Protein AF-A0A9Q6F3X4-F1 (afdb_monomer_lite)

Structure (mmCIF, N/CA/C/O backbone):
data_AF-A0A9Q6F3X4-F1
#
_entry.id   AF-A0A9Q6F3X4-F1
#
loop_
_atom_site.group_PDB
_atom_site.id
_atom_site.type_symbol
_atom_site.label_atom_id
_atom_site.label_alt_id
_atom_site.label_comp_id
_atom_site.label_asym_id
_atom_site.label_entity_id
_atom_site.label_seq_id
_atom_site.pdbx_PDB_ins_code
_atom_site.Cartn_x
_atom_site.Cartn_y
_atom_site.Cartn_z
_atom_site.occupancy
_atom_site.B_iso_or_equiv
_atom_site.auth_seq_id
_atom_site.auth_comp_id
_atom_site.auth_asym_id
_atom_site.auth_atom_id
_atom_site.pdbx_PDB_model_num
ATOM 1 N N . MET A 1 1 ? -28.567 2.245 21.485 1.00 57.44 1 MET A N 1
ATOM 2 C CA . MET A 1 1 ? -28.561 1.863 20.051 1.00 57.44 1 MET A CA 1
ATOM 3 C C . MET A 1 1 ? -27.573 2.661 19.198 1.00 57.44 1 MET A C 1
ATOM 5 O O . MET A 1 1 ? -26.835 2.022 18.467 1.00 57.44 1 MET A O 1
ATOM 9 N N . ARG A 1 2 ? -27.489 4.002 19.293 1.00 63.94 2 ARG A N 1
ATOM 10 C CA . ARG A 1 2 ? -26.578 4.824 18.453 1.00 63.94 2 ARG A CA 1
ATOM 11 C C . ARG A 1 2 ? -25.093 4.407 18.523 1.00 63.94 2 ARG A C 1
ATOM 13 O O . ARG A 1 2 ? -24.509 4.129 17.486 1.00 63.94 2 ARG A O 1
ATOM 20 N N . LYS A 1 3 ? -24.537 4.236 19.733 1.00 63.12 3 LYS A N 1
ATOM 21 C CA . LYS A 1 3 ? -23.145 3.775 19.946 1.00 63.12 3 LYS A CA 1
ATOM 22 C C . LYS A 1 3 ? -22.841 2.403 19.328 1.00 63.12 3 LYS A C 1
ATOM 24 O O . LYS A 1 3 ? -21.813 2.223 18.699 1.00 63.12 3 LYS A O 1
ATOM 29 N N . MET A 1 4 ? -23.778 1.460 19.444 1.00 70.06 4 MET A N 1
ATOM 30 C CA . MET A 1 4 ? -23.630 0.111 18.879 1.00 70.06 4 MET A CA 1
ATOM 31 C C . MET A 1 4 ? -23.547 0.135 17.344 1.00 70.06 4 MET A C 1
ATOM 33 O O . MET A 1 4 ? -22.841 -0.677 16.754 1.00 70.06 4 MET A O 1
ATOM 37 N N . ASN A 1 5 ? -24.233 1.086 16.700 1.00 81.81 5 ASN A N 1
ATOM 38 C CA . ASN A 1 5 ? -24.158 1.282 15.253 1.00 81.81 5 ASN A CA 1
ATOM 39 C C . ASN A 1 5 ? -22.828 1.938 14.833 1.00 81.81 5 ASN A C 1
ATOM 41 O O . ASN A 1 5 ? -22.224 1.545 13.840 1.00 81.81 5 ASN A O 1
ATOM 45 N N . GLU A 1 6 ? -22.327 2.895 15.619 1.00 84.25 6 GLU A N 1
ATOM 46 C CA . GLU A 1 6 ? -21.029 3.543 15.378 1.00 84.25 6 GLU A CA 1
ATOM 47 C C . GLU A 1 6 ? -19.858 2.557 15.500 1.00 84.25 6 GLU A C 1
ATOM 49 O O . GLU A 1 6 ? -19.007 2.510 14.611 1.00 84.25 6 GLU A O 1
ATOM 54 N N . ASP A 1 7 ? -19.843 1.711 16.532 1.00 86.75 7 ASP A N 1
ATOM 55 C CA . ASP A 1 7 ? -18.796 0.697 16.711 1.00 86.75 7 ASP A CA 1
ATOM 56 C C . ASP A 1 7 ? -18.812 -0.351 15.595 1.00 86.75 7 ASP A C 1
ATOM 58 O O . ASP A 1 7 ? -17.758 -0.769 15.104 1.00 86.75 7 ASP A O 1
ATOM 62 N N . PHE A 1 8 ? -20.005 -0.756 15.150 1.00 89.75 8 PHE A N 1
ATOM 63 C CA . PHE A 1 8 ? -20.164 -1.659 14.013 1.00 89.75 8 PHE A CA 1
ATOM 64 C C . PHE A 1 8 ? -19.604 -1.044 12.721 1.00 89.75 8 PHE A C 1
ATOM 66 O O . PHE A 1 8 ? -18.811 -1.686 12.027 1.00 89.75 8 PHE A O 1
ATOM 73 N N . LEU A 1 9 ? -19.944 0.217 12.429 1.00 90.25 9 LEU A N 1
ATOM 74 C CA . LEU A 1 9 ? -19.420 0.942 11.268 1.00 90.25 9 LEU A CA 1
ATOM 75 C C . LEU A 1 9 ? -17.896 1.099 11.335 1.00 90.25 9 LEU A C 1
ATOM 77 O O . LEU A 1 9 ? -17.208 0.842 10.348 1.00 90.25 9 LEU A O 1
ATOM 81 N N . LEU A 1 10 ? -17.344 1.455 12.498 1.00 91.69 10 LEU A N 1
ATOM 82 C CA . LEU A 1 10 ? -15.898 1.586 12.690 1.00 91.69 10 LEU A CA 1
ATOM 83 C C . LEU A 1 10 ? -15.161 0.256 12.477 1.00 91.69 10 LEU A C 1
ATOM 85 O O . LEU A 1 10 ? -14.083 0.248 11.878 1.00 91.69 10 LEU A O 1
ATOM 89 N N . ARG A 1 11 ? -15.740 -0.873 12.909 1.00 91.62 11 ARG A N 1
ATOM 90 C CA . ARG A 1 11 ? -15.192 -2.212 12.633 1.00 91.62 11 ARG A CA 1
ATOM 91 C C . ARG A 1 11 ? -15.221 -2.538 11.142 1.00 91.62 11 ARG A C 1
ATOM 93 O O . ARG A 1 11 ? -14.202 -2.978 10.614 1.00 91.62 11 ARG A O 1
ATOM 100 N N . LYS A 1 12 ? -16.327 -2.253 10.449 1.00 94.06 12 LYS A N 1
ATOM 101 C CA . LYS A 1 12 ? -16.444 -2.471 8.996 1.00 94.06 12 LYS A CA 1
ATOM 102 C C . LYS A 1 12 ? -15.461 -1.619 8.196 1.00 94.06 12 LYS A C 1
ATOM 104 O O . LYS A 1 12 ? -14.803 -2.128 7.291 1.00 94.06 12 LYS A O 1
ATOM 109 N N . ILE A 1 13 ? -15.283 -0.355 8.578 1.00 93.88 13 ILE A N 1
ATOM 110 C CA . ILE A 1 13 ? -14.260 0.524 7.996 1.00 93.88 13 ILE A CA 1
ATOM 111 C C . ILE A 1 13 ? -12.860 -0.053 8.247 1.00 93.88 13 ILE A C 1
ATOM 113 O O . ILE A 1 13 ? -12.041 -0.099 7.334 1.00 93.88 13 ILE A O 1
ATOM 117 N N . ASN A 1 14 ? -12.573 -0.537 9.459 1.00 94.06 14 ASN A N 1
ATOM 118 C CA . ASN A 1 14 ? -11.280 -1.142 9.778 1.00 94.06 14 ASN A CA 1
ATOM 119 C C . ASN A 1 14 ? -10.985 -2.393 8.933 1.00 94.06 14 ASN A C 1
ATOM 121 O O . ASN A 1 14 ? -9.865 -2.529 8.441 1.00 94.06 14 ASN A O 1
ATOM 125 N N . GLU A 1 15 ? -11.973 -3.275 8.752 1.00 94.25 15 GLU A N 1
ATOM 126 C CA . GLU A 1 15 ? -11.886 -4.459 7.884 1.00 94.25 15 GLU A CA 1
ATOM 127 C C . GLU A 1 15 ? -11.586 -4.059 6.432 1.00 94.25 15 GLU A C 1
ATOM 129 O O . GLU A 1 15 ? -10.614 -4.539 5.850 1.00 94.25 15 GLU A O 1
ATOM 134 N N . ALA A 1 16 ? -12.347 -3.115 5.871 1.00 95.06 16 ALA A N 1
ATOM 135 C CA . ALA A 1 16 ? -12.135 -2.636 4.505 1.00 95.06 16 ALA A CA 1
ATOM 136 C C . ALA A 1 16 ? -10.739 -2.015 4.312 1.00 95.06 16 ALA A C 1
ATOM 138 O O . ALA A 1 16 ? -10.045 -2.310 3.339 1.00 95.06 16 ALA A O 1
ATOM 139 N N . LEU A 1 17 ? -10.282 -1.198 5.268 1.00 95.38 17 LEU A N 1
ATOM 140 C CA . LEU A 1 17 ? -8.949 -0.586 5.232 1.00 95.38 17 LEU A CA 1
ATOM 141 C C . LEU A 1 17 ? -7.820 -1.611 5.390 1.00 95.38 17 LEU A C 1
ATOM 143 O O . LEU A 1 17 ? -6.726 -1.389 4.872 1.00 95.38 17 LEU A O 1
ATOM 147 N N . LEU A 1 18 ? -8.050 -2.713 6.107 1.00 94.88 18 LEU A N 1
ATOM 148 C CA . LEU A 1 18 ? -7.107 -3.829 6.184 1.00 94.88 18 LEU A CA 1
ATOM 149 C C . LEU A 1 18 ? -7.001 -4.562 4.847 1.00 94.88 18 LEU A C 1
ATOM 151 O O . LEU A 1 18 ? -5.888 -4.818 4.400 1.00 94.88 18 LEU A O 1
ATOM 155 N N . ILE A 1 19 ? -8.129 -4.834 4.190 1.00 95.25 19 ILE A N 1
ATOM 156 C CA . ILE A 1 19 ? -8.145 -5.469 2.867 1.00 95.25 19 ILE A CA 1
ATOM 157 C C . ILE A 1 19 ? -7.417 -4.587 1.849 1.00 95.25 19 ILE A C 1
ATOM 159 O O . ILE A 1 19 ? -6.522 -5.068 1.159 1.00 95.25 19 ILE A O 1
ATOM 163 N N . MET A 1 20 ? -7.723 -3.284 1.802 1.00 93.56 20 MET A N 1
ATOM 164 C CA . MET A 1 20 ? -7.052 -2.349 0.889 1.00 93.56 20 MET A CA 1
ATOM 165 C C . MET A 1 20 ? -5.533 -2.322 1.090 1.00 93.56 20 MET A C 1
ATOM 167 O O . MET A 1 20 ? -4.793 -2.278 0.113 1.00 93.56 20 MET A O 1
ATOM 171 N N . GLN A 1 21 ? -5.052 -2.421 2.333 1.00 93.75 21 GLN A N 1
ATOM 172 C CA . GLN A 1 21 ? -3.614 -2.465 2.620 1.00 93.75 21 GLN A CA 1
ATOM 173 C C . GLN A 1 21 ? -2.893 -3.686 2.051 1.00 93.75 21 GLN A C 1
ATOM 175 O O . GLN A 1 21 ? -1.683 -3.624 1.872 1.00 93.75 21 GLN A O 1
ATOM 180 N N . ILE A 1 22 ? -3.608 -4.780 1.799 1.00 94.12 22 ILE A N 1
ATOM 181 C CA . ILE A 1 22 ? -3.042 -6.017 1.256 1.00 94.12 22 ILE A CA 1
ATOM 182 C C . ILE A 1 22 ? -3.233 -6.056 -0.261 1.00 94.12 22 ILE A C 1
ATOM 184 O O . ILE A 1 22 ? -2.292 -6.326 -1.002 1.00 94.12 22 ILE A O 1
ATOM 188 N N . VAL A 1 23 ? -4.442 -5.742 -0.733 1.00 96.00 23 VAL A N 1
ATOM 189 C CA . VAL A 1 23 ? -4.803 -5.829 -2.154 1.00 96.00 23 VAL A CA 1
ATOM 190 C C . VAL A 1 23 ? -4.019 -4.826 -2.997 1.00 96.00 23 VAL A C 1
ATOM 192 O O . VAL A 1 23 ? -3.570 -5.179 -4.084 1.00 96.00 23 VAL A O 1
ATOM 195 N N . PHE A 1 24 ? -3.811 -3.600 -2.508 1.00 95.31 24 PHE A N 1
ATOM 196 C CA . PHE A 1 24 ? -3.117 -2.567 -3.279 1.00 95.31 24 PHE A CA 1
ATOM 197 C C . PHE A 1 24 ? -1.651 -2.936 -3.561 1.00 95.31 24 PHE A C 1
ATOM 199 O O . PHE A 1 24 ? -1.292 -2.944 -4.735 1.00 95.31 24 PHE A O 1
ATOM 206 N N . PRO A 1 25 ? -0.816 -3.322 -2.574 1.00 95.38 25 PRO A N 1
ATOM 207 C CA . PRO A 1 25 ? 0.549 -3.763 -2.863 1.00 95.38 25 PRO A CA 1
ATOM 208 C C . PRO A 1 25 ? 0.612 -4.955 -3.820 1.00 95.38 25 PRO A C 1
ATOM 210 O O . PRO A 1 25 ? 1.445 -4.966 -4.722 1.00 95.38 25 PRO A O 1
ATOM 213 N N . ILE A 1 26 ? -0.292 -5.934 -3.675 1.00 96.38 26 ILE A N 1
ATOM 214 C CA . ILE A 1 26 ? -0.358 -7.090 -4.583 1.00 96.38 26 ILE A CA 1
ATOM 215 C C . ILE A 1 26 ? -0.664 -6.631 -6.015 1.00 96.38 26 ILE A C 1
ATOM 217 O O . ILE A 1 26 ? 0.034 -7.024 -6.949 1.00 96.38 26 ILE A O 1
ATOM 221 N N . ALA A 1 27 ? -1.664 -5.762 -6.188 1.00 95.81 27 ALA A N 1
ATOM 222 C CA . ALA A 1 27 ? -2.006 -5.191 -7.487 1.00 95.81 27 ALA A CA 1
ATOM 223 C C . ALA A 1 27 ? -0.849 -4.366 -8.076 1.00 95.81 27 ALA A C 1
ATOM 225 O O . ALA A 1 27 ? -0.562 -4.482 -9.264 1.00 95.81 27 ALA A O 1
ATOM 226 N N . GLY A 1 28 ? -0.140 -3.590 -7.250 1.00 95.06 28 GLY A N 1
ATOM 227 C CA . GLY A 1 28 ? 1.025 -2.812 -7.669 1.00 95.06 28 GLY A CA 1
ATOM 228 C C . GLY A 1 28 ? 2.174 -3.678 -8.179 1.00 95.06 28 GLY A C 1
ATOM 229 O O . GLY A 1 28 ? 2.745 -3.376 -9.226 1.00 95.06 28 GLY A O 1
ATOM 230 N N . ILE A 1 29 ? 2.486 -4.781 -7.488 1.00 95.00 29 ILE A N 1
ATOM 231 C CA . ILE A 1 29 ? 3.498 -5.752 -7.940 1.00 95.00 29 ILE A CA 1
ATOM 232 C C . ILE A 1 29 ? 3.074 -6.360 -9.277 1.00 95.00 29 ILE A C 1
ATOM 234 O O . ILE A 1 29 ? 3.864 -6.388 -10.220 1.00 95.00 29 ILE A O 1
ATOM 238 N N . PHE A 1 30 ? 1.819 -6.805 -9.375 1.00 96.25 30 PHE A N 1
ATOM 239 C CA . PHE A 1 30 ? 1.292 -7.409 -10.595 1.00 96.25 30 PHE A CA 1
ATOM 240 C C . PHE A 1 30 ? 1.365 -6.449 -11.791 1.00 96.25 30 PHE A C 1
ATOM 242 O O . PHE A 1 30 ? 1.881 -6.818 -12.844 1.00 96.25 30 PHE A O 1
ATOM 249 N N . LEU A 1 31 ? 0.916 -5.203 -11.618 1.00 94.31 31 LEU A N 1
ATOM 250 C CA . LEU A 1 31 ? 0.983 -4.177 -12.659 1.00 94.31 31 LEU A CA 1
ATOM 251 C C . LEU A 1 31 ? 2.423 -3.851 -13.047 1.00 94.31 31 LEU A C 1
ATOM 253 O O . LEU A 1 31 ? 2.711 -3.729 -14.229 1.00 94.31 31 LEU A O 1
ATOM 257 N N . THR A 1 32 ? 3.341 -3.778 -12.084 1.00 92.62 32 THR A N 1
ATOM 258 C CA . THR A 1 32 ? 4.764 -3.547 -12.372 1.00 92.62 32 THR A CA 1
ATOM 259 C C . THR A 1 32 ? 5.331 -4.645 -13.274 1.00 92.62 32 THR A C 1
ATOM 261 O O . THR A 1 32 ? 5.972 -4.343 -14.279 1.00 92.62 32 THR A O 1
ATOM 264 N N . ILE A 1 33 ? 5.047 -5.915 -12.964 1.00 93.88 33 ILE A N 1
ATOM 265 C CA . ILE A 1 33 ? 5.478 -7.057 -13.785 1.00 93.88 33 ILE A CA 1
ATOM 266 C C . ILE A 1 33 ? 4.867 -6.973 -15.187 1.00 93.88 33 ILE A C 1
ATOM 268 O O . ILE A 1 33 ? 5.584 -7.135 -16.172 1.00 93.88 33 ILE A O 1
ATOM 272 N N . MET A 1 34 ? 3.565 -6.690 -15.286 1.00 94.25 34 MET A N 1
ATOM 273 C CA . MET A 1 34 ? 2.871 -6.593 -16.572 1.00 94.25 34 MET A CA 1
ATOM 274 C C . MET A 1 34 ? 3.388 -5.439 -17.429 1.00 94.25 34 MET A C 1
ATOM 276 O O . MET A 1 34 ? 3.565 -5.617 -18.629 1.00 94.25 34 MET A O 1
ATOM 280 N N . THR A 1 35 ? 3.695 -4.289 -16.829 1.00 91.00 35 THR A N 1
ATOM 281 C CA . THR A 1 35 ? 4.270 -3.140 -17.537 1.00 91.00 35 THR A CA 1
ATOM 282 C C . THR A 1 35 ? 5.667 -3.455 -18.065 1.00 91.00 35 THR A C 1
ATOM 284 O O . THR A 1 35 ? 5.947 -3.168 -19.226 1.00 91.00 35 THR A O 1
ATOM 287 N N . ILE A 1 36 ? 6.521 -4.109 -17.269 1.00 89.62 36 ILE A N 1
ATOM 288 C CA . ILE A 1 36 ? 7.847 -4.561 -17.726 1.00 89.62 36 ILE A CA 1
ATOM 289 C C . ILE A 1 36 ? 7.707 -5.583 -18.859 1.00 89.62 36 ILE A C 1
ATOM 291 O O . ILE A 1 36 ? 8.390 -5.481 -19.876 1.00 89.62 36 ILE A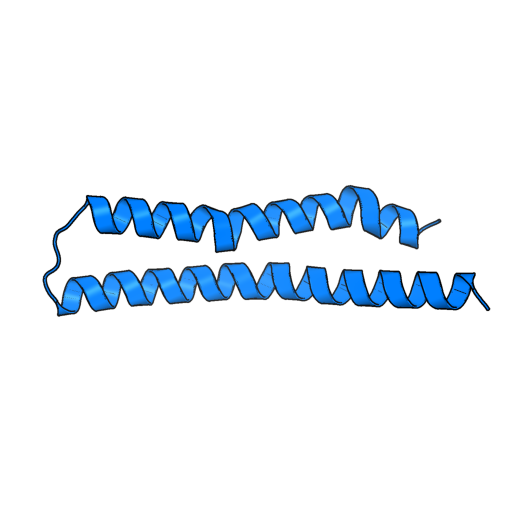 O 1
ATOM 295 N N . TRP A 1 37 ? 6.811 -6.561 -18.707 1.00 92.44 37 TRP A N 1
ATOM 296 C CA . TRP A 1 37 ? 6.574 -7.576 -19.729 1.00 92.44 37 TRP A CA 1
ATOM 297 C C . TRP A 1 37 ? 6.092 -6.954 -21.042 1.00 92.44 37 TRP A C 1
ATOM 299 O O . TRP A 1 37 ? 6.692 -7.198 -22.087 1.00 92.44 37 TRP A O 1
ATOM 309 N N . LEU A 1 38 ? 5.074 -6.092 -20.983 1.00 90.56 38 LEU A N 1
ATOM 310 C CA . LEU A 1 38 ? 4.517 -5.410 -22.148 1.00 90.56 38 LEU A CA 1
ATOM 311 C C . LEU A 1 38 ? 5.570 -4.549 -22.854 1.00 90.56 38 LEU A C 1
ATOM 313 O O . LEU A 1 38 ? 5.671 -4.567 -24.082 1.00 90.56 38 LEU A O 1
ATOM 317 N N . ALA A 1 39 ? 6.373 -3.811 -22.094 1.00 88.94 39 ALA A N 1
ATOM 318 C CA . ALA A 1 39 ? 7.395 -2.953 -22.667 1.00 88.94 39 ALA A CA 1
ATOM 319 C C . ALA A 1 39 ? 8.518 -3.769 -23.336 1.00 88.94 39 ALA A C 1
ATOM 321 O O . ALA A 1 39 ? 8.908 -3.453 -24.461 1.00 88.94 39 ALA A O 1
ATOM 322 N N . ASN A 1 40 ? 8.923 -4.897 -22.740 1.00 88.00 40 ASN A N 1
ATOM 323 C CA . ASN A 1 40 ? 9.847 -5.848 -23.366 1.00 88.00 4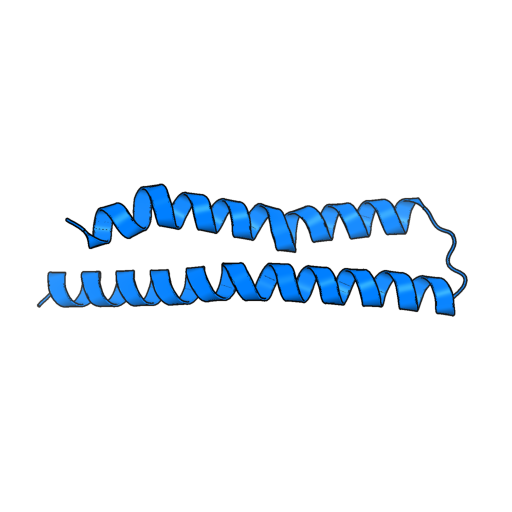0 ASN A CA 1
ATOM 324 C C . ASN A 1 40 ? 9.274 -6.456 -24.658 1.00 88.00 40 ASN A C 1
ATOM 326 O O . ASN A 1 40 ? 9.985 -6.533 -25.659 1.00 88.00 40 ASN A O 1
ATOM 330 N N . THR A 1 41 ? 7.995 -6.860 -24.673 1.00 91.44 41 THR A N 1
ATOM 331 C CA . THR A 1 41 ? 7.365 -7.443 -25.877 1.00 91.44 41 THR A CA 1
ATOM 332 C C . THR A 1 41 ? 7.278 -6.465 -27.043 1.00 91.44 41 THR A C 1
ATOM 334 O O . THR A 1 41 ? 7.371 -6.880 -28.194 1.00 91.44 41 THR A O 1
ATOM 337 N N . AS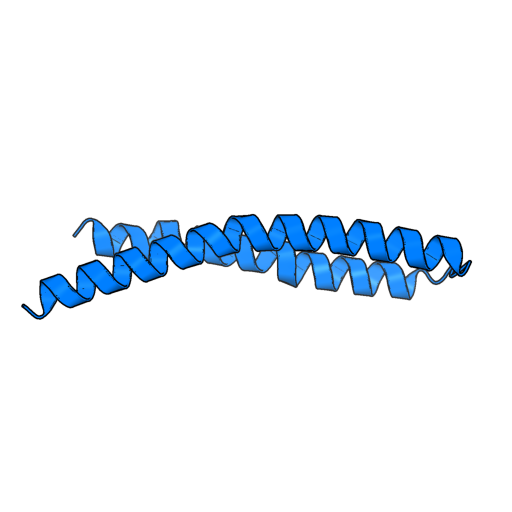N A 1 42 ? 7.140 -5.171 -26.751 1.00 89.25 42 ASN A N 1
ATOM 338 C CA . ASN A 1 42 ? 7.036 -4.117 -27.758 1.00 89.25 42 ASN A CA 1
ATOM 339 C C . ASN A 1 42 ? 8.378 -3.415 -28.033 1.00 89.25 42 ASN A C 1
ATOM 341 O O . ASN A 1 42 ? 8.395 -2.415 -28.743 1.00 89.25 42 ASN A O 1
ATOM 345 N N . GLN A 1 43 ? 9.490 -3.911 -27.470 1.00 85.31 43 GLN A N 1
ATOM 346 C CA . GLN A 1 43 ? 10.830 -3.314 -27.588 1.00 85.31 43 GLN A CA 1
ATOM 347 C C . GLN A 1 43 ? 10.874 -1.823 -27.193 1.00 85.31 43 GLN A C 1
ATOM 349 O O . GLN A 1 43 ? 11.671 -1.042 -27.718 1.00 85.31 43 GLN A O 1
ATOM 354 N N . VAL A 1 44 ? 10.015 -1.418 -26.253 1.00 81.56 44 VAL A N 1
ATOM 355 C CA . VAL A 1 44 ? 9.935 -0.039 -25.763 1.00 81.56 44 VAL A CA 1
ATOM 356 C C . VAL A 1 44 ? 11.093 0.200 -24.797 1.00 81.56 44 VAL A C 1
ATOM 358 O O . VAL A 1 44 ? 11.073 -0.242 -23.648 1.00 81.56 44 VAL A O 1
ATOM 361 N N . ASN A 1 45 ? 12.100 0.931 -25.272 1.00 76.06 45 ASN A N 1
ATOM 362 C CA . ASN A 1 45 ? 13.253 1.373 -24.486 1.00 76.06 45 ASN A CA 1
ATOM 363 C C . ASN A 1 45 ? 13.134 2.858 -24.113 1.00 76.06 45 ASN A C 1
ATOM 365 O O . ASN A 1 45 ? 14.058 3.639 -24.324 1.00 76.06 45 ASN A O 1
ATOM 369 N N . ASP A 1 46 ? 11.979 3.245 -23.570 1.00 83.62 46 ASP A N 1
ATOM 370 C CA . ASP A 1 46 ? 11.747 4.597 -23.065 1.00 83.62 46 ASP A CA 1
ATOM 371 C C . ASP A 1 46 ? 11.881 4.622 -21.537 1.00 83.62 46 ASP A C 1
ATOM 373 O O . ASP A 1 46 ? 10.987 4.200 -20.799 1.00 83.62 46 ASP A O 1
ATOM 377 N N . ILE A 1 47 ? 13.030 5.105 -21.062 1.00 81.88 47 ILE A N 1
ATOM 378 C CA . ILE A 1 47 ? 13.336 5.242 -19.633 1.00 81.88 47 ILE A CA 1
ATOM 379 C C . ILE A 1 47 ? 12.322 6.147 -18.924 1.00 81.88 47 ILE A C 1
ATOM 381 O O . ILE A 1 47 ? 11.968 5.863 -17.777 1.00 81.88 47 ILE A O 1
ATOM 385 N N . GLU A 1 48 ? 11.823 7.199 -19.578 1.00 84.81 48 GLU A N 1
ATOM 386 C CA . GLU A 1 48 ? 10.879 8.131 -18.956 1.00 84.81 48 G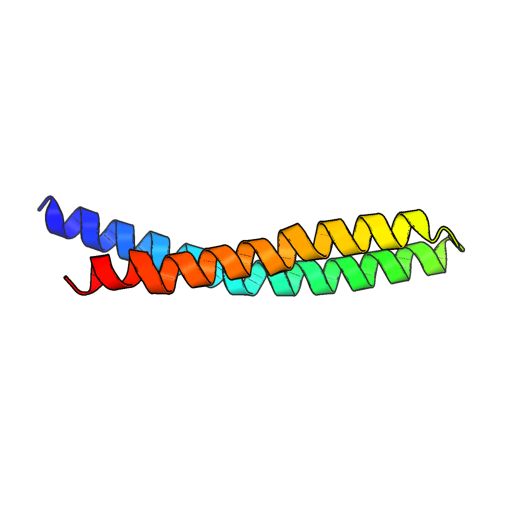LU A CA 1
ATOM 387 C C . GLU A 1 48 ? 9.563 7.427 -18.627 1.00 84.81 48 GLU A C 1
ATOM 389 O O . GLU A 1 48 ? 9.022 7.595 -17.529 1.00 84.81 48 GLU A O 1
ATOM 394 N N . LEU A 1 49 ? 9.101 6.546 -19.520 1.00 83.25 49 LEU A N 1
ATOM 395 C CA . LEU A 1 49 ? 7.897 5.750 -19.304 1.00 83.25 49 LEU A CA 1
ATOM 396 C C . LEU A 1 49 ? 8.020 4.851 -18.064 1.00 83.25 49 LEU A C 1
ATOM 398 O O . LEU A 1 49 ? 7.095 4.800 -17.249 1.00 83.25 49 LEU A O 1
ATOM 402 N N . TYR A 1 50 ? 9.162 4.181 -17.873 1.00 84.38 50 TYR A N 1
ATOM 403 C CA . TYR A 1 50 ? 9.386 3.329 -16.698 1.00 84.38 50 TYR A CA 1
ATOM 404 C C . TYR A 1 50 ? 9.484 4.131 -15.401 1.00 84.38 50 TYR A C 1
ATOM 406 O O . TYR A 1 50 ? 8.975 3.686 -14.371 1.00 84.38 50 TYR A O 1
ATOM 414 N N . VAL A 1 51 ? 10.106 5.311 -15.435 1.00 87.94 51 VAL A N 1
ATOM 415 C CA . VAL A 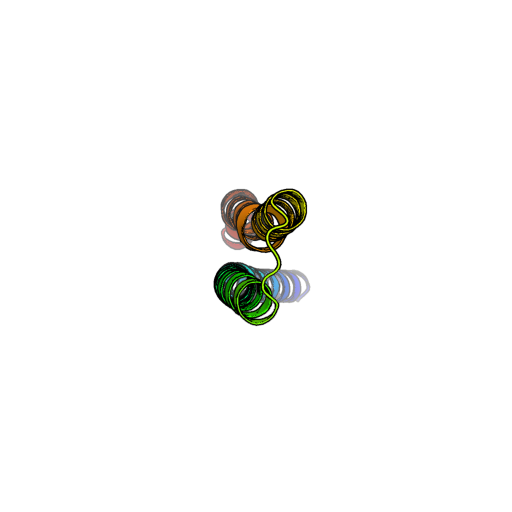1 51 ? 10.212 6.189 -14.262 1.00 87.94 51 VAL A CA 1
ATOM 416 C C . VAL A 1 51 ? 8.831 6.702 -13.857 1.00 87.94 51 VAL A C 1
ATOM 418 O O . VAL A 1 51 ? 8.473 6.627 -12.680 1.00 87.94 51 VAL A O 1
ATOM 421 N N . ILE A 1 52 ? 8.022 7.160 -14.816 1.00 89.69 52 ILE A N 1
ATOM 422 C CA . ILE A 1 52 ? 6.667 7.664 -14.557 1.00 89.69 52 ILE A CA 1
ATOM 423 C C . ILE A 1 52 ? 5.752 6.534 -14.064 1.00 89.69 52 ILE A C 1
ATOM 425 O O . ILE A 1 52 ? 5.049 6.696 -13.059 1.00 89.69 52 ILE A O 1
ATOM 429 N N . ALA A 1 53 ? 5.776 5.369 -14.718 1.00 89.06 53 ALA A N 1
ATOM 430 C CA . ALA A 1 53 ? 5.002 4.203 -14.295 1.00 89.06 53 ALA A CA 1
ATOM 431 C C . ALA A 1 53 ? 5.435 3.716 -12.902 1.00 89.06 53 ALA A C 1
ATOM 433 O O . ALA A 1 53 ? 4.600 3.551 -12.016 1.00 89.06 53 ALA A O 1
ATOM 434 N N . GLY A 1 54 ? 6.739 3.574 -12.661 1.00 89.81 54 GLY A N 1
ATOM 435 C CA . GLY A 1 54 ? 7.280 3.160 -11.368 1.00 89.81 54 GLY A CA 1
ATOM 436 C C . GLY A 1 54 ? 6.932 4.132 -10.239 1.00 89.81 54 GLY A C 1
ATOM 437 O O . GLY A 1 54 ? 6.494 3.706 -9.170 1.00 89.81 54 GLY A O 1
ATOM 438 N N . PHE A 1 55 ? 7.054 5.441 -10.477 1.00 93.06 55 PHE A N 1
ATOM 439 C CA . PHE A 1 55 ? 6.708 6.464 -9.488 1.00 93.06 55 PHE A CA 1
ATOM 440 C C . PHE A 1 55 ? 5.206 6.486 -9.185 1.00 93.06 55 PHE A C 1
ATOM 442 O O . PHE A 1 55 ? 4.807 6.470 -8.018 1.00 93.06 55 PHE A O 1
ATOM 449 N N . SER A 1 56 ? 4.363 6.469 -10.223 1.00 93.00 56 SER A N 1
ATOM 450 C CA . SER A 1 56 ? 2.907 6.443 -10.053 1.00 93.00 56 SER A CA 1
ATOM 451 C C . SER A 1 56 ? 2.453 5.180 -9.317 1.00 9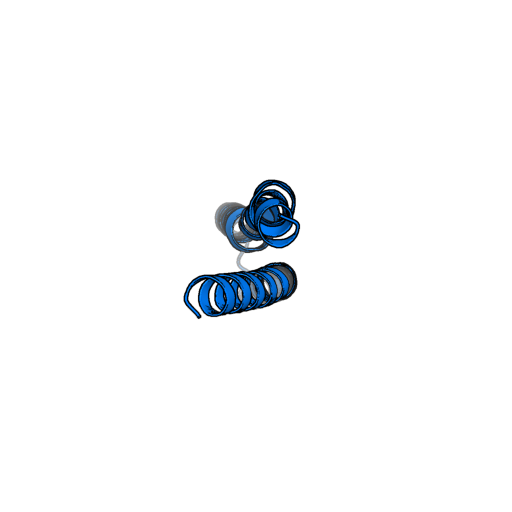3.00 56 SER A C 1
ATOM 453 O O . SER A 1 56 ? 1.698 5.278 -8.347 1.00 93.00 56 SER A O 1
ATOM 455 N N . TYR A 1 57 ? 2.974 4.005 -9.674 1.00 94.06 57 TYR A N 1
ATOM 456 C CA . TYR A 1 57 ? 2.652 2.765 -8.970 1.00 94.06 57 TYR A CA 1
ATOM 457 C C . TYR A 1 57 ? 3.154 2.777 -7.526 1.00 94.06 57 TYR A C 1
ATOM 459 O O . TYR A 1 57 ? 2.418 2.384 -6.621 1.00 94.06 57 TYR A O 1
ATOM 467 N N . GLY A 1 58 ? 4.364 3.289 -7.289 1.00 93.38 58 GLY A N 1
ATOM 468 C CA . GLY A 1 58 ? 4.927 3.479 -5.953 1.00 93.38 58 GLY A CA 1
ATOM 469 C C . GLY A 1 58 ? 4.013 4.309 -5.049 1.00 93.38 58 GLY A C 1
ATOM 470 O O . GLY A 1 58 ? 3.720 3.920 -3.914 1.00 93.38 58 GLY A O 1
ATOM 471 N N . ILE A 1 59 ? 3.490 5.424 -5.561 1.00 94.00 59 ILE A N 1
ATOM 472 C CA . ILE A 1 59 ? 2.566 6.269 -4.801 1.00 94.00 59 ILE A CA 1
ATOM 473 C C . ILE A 1 59 ? 1.245 5.546 -4.539 1.00 94.00 59 ILE A C 1
ATOM 475 O O . ILE A 1 59 ? 0.826 5.408 -3.385 1.00 94.00 59 ILE A O 1
ATOM 479 N N . PHE A 1 60 ? 0.582 5.085 -5.597 1.00 94.06 60 PHE A N 1
ATOM 480 C CA . PHE A 1 60 ? -0.785 4.588 -5.483 1.00 94.06 60 PHE A CA 1
ATOM 481 C C . PHE A 1 60 ? -0.871 3.242 -4.766 1.00 94.06 60 PHE A C 1
ATOM 483 O O . PHE A 1 60 ? -1.752 3.054 -3.929 1.00 94.06 60 PHE A O 1
ATOM 490 N N . PHE A 1 61 ? 0.042 2.316 -5.048 1.00 95.94 61 PHE A N 1
ATOM 491 C CA . PHE A 1 61 ? -0.045 0.943 -4.552 1.00 95.94 61 PHE A CA 1
ATOM 492 C C . PHE A 1 61 ? 0.789 0.672 -3.302 1.00 95.94 61 PHE A C 1
ATOM 494 O O . PHE A 1 61 ? 0.601 -0.373 -2.684 1.00 95.94 61 PHE A O 1
ATOM 501 N N . PHE A 1 62 ? 1.661 1.597 -2.884 1.00 93.44 62 PHE A N 1
ATOM 502 C CA . PHE A 1 62 ? 2.489 1.410 -1.686 1.00 93.44 62 PHE A CA 1
ATOM 503 C C . PHE A 1 62 ? 2.378 2.570 -0.692 1.00 93.44 62 PHE A C 1
ATOM 505 O O . PHE A 1 62 ? 2.067 2.329 0.478 1.00 93.44 62 PHE A O 1
ATOM 512 N N . LEU A 1 63 ? 2.549 3.826 -1.123 1.00 95.69 63 LEU A N 1
ATOM 513 C CA . LEU A 1 63 ? 2.466 4.971 -0.201 1.00 95.69 63 LEU A CA 1
ATOM 514 C C . LEU A 1 63 ? 1.047 5.202 0.332 1.00 95.69 63 LEU A C 1
ATOM 516 O O . LEU A 1 63 ? 0.886 5.433 1.532 1.00 95.69 63 LEU A O 1
ATOM 520 N N . LEU A 1 64 ? 0.011 5.097 -0.507 1.00 93.44 64 LEU A N 1
ATOM 521 C CA . LEU A 1 64 ? -1.376 5.209 -0.039 1.00 93.44 64 LEU A CA 1
ATOM 522 C C . LEU A 1 64 ? -1.723 4.120 0.999 1.00 93.44 64 LEU A C 1
ATOM 524 O O . LEU A 1 64 ? -2.142 4.483 2.102 1.00 93.44 64 LEU A O 1
ATOM 528 N N . PRO A 1 65 ? -1.491 2.814 0.749 1.00 94.75 65 PRO A N 1
ATOM 529 C CA . PRO A 1 65 ? -1.640 1.766 1.763 1.00 94.75 65 PRO A CA 1
ATOM 530 C C . PRO A 1 65 ? -0.869 2.026 3.055 1.00 94.75 65 PRO A C 1
ATOM 532 O O . PRO A 1 65 ? -1.405 1.806 4.144 1.00 94.75 65 PRO A O 1
ATOM 535 N N . LEU A 1 66 ? 0.358 2.544 2.961 1.00 95.44 66 LEU A N 1
ATOM 536 C CA . LEU A 1 66 ? 1.152 2.910 4.131 1.00 95.44 66 LEU A CA 1
ATOM 537 C C . LEU A 1 66 ? 0.484 4.034 4.941 1.00 95.44 66 LEU A C 1
ATOM 539 O O . LEU A 1 66 ? 0.387 3.946 6.169 1.00 95.44 66 LEU A O 1
ATOM 543 N N . GLY A 1 67 ? -0.042 5.059 4.269 1.00 95.00 67 GLY A N 1
ATOM 544 C CA . GLY A 1 67 ? -0.834 6.116 4.900 1.00 95.00 67 GLY A CA 1
ATOM 545 C C . GLY A 1 67 ? -2.075 5.565 5.607 1.00 95.00 67 GLY A C 1
ATOM 546 O O . GLY A 1 67 ? -2.329 5.893 6.771 1.00 95.00 67 GLY A O 1
ATOM 547 N N . ILE A 1 68 ? -2.799 4.648 4.957 1.00 95.06 68 ILE A N 1
ATOM 548 C CA . ILE A 1 68 ? -3.958 3.962 5.546 1.00 95.06 68 ILE A CA 1
ATOM 549 C C . ILE A 1 68 ? -3.534 3.154 6.783 1.00 95.06 68 ILE A C 1
ATOM 551 O O . ILE A 1 68 ? -4.224 3.190 7.805 1.00 95.06 68 ILE A O 1
ATOM 555 N N . TYR A 1 69 ? -2.398 2.453 6.740 1.00 94.69 69 TYR A N 1
ATOM 556 C CA . TYR A 1 69 ? -1.866 1.715 7.889 1.00 94.69 69 TYR A CA 1
ATOM 557 C C . TYR A 1 69 ? -1.626 2.637 9.089 1.00 94.69 69 TYR A C 1
ATOM 559 O O . TYR A 1 69 ? -2.091 2.352 10.201 1.00 94.69 69 TYR A O 1
ATOM 567 N N . ILE A 1 70 ? -0.963 3.775 8.862 1.00 95.31 70 ILE A N 1
ATOM 568 C CA . ILE A 1 70 ? -0.691 4.767 9.905 1.00 95.31 70 ILE A CA 1
ATOM 569 C C . ILE A 1 70 ? -2.003 5.316 10.478 1.00 95.31 70 ILE A C 1
ATOM 571 O O . ILE A 1 70 ? -2.161 5.347 11.703 1.00 95.31 70 ILE A O 1
ATOM 575 N N . PHE A 1 71 ? -2.959 5.694 9.624 1.00 94.06 71 PHE A N 1
ATOM 576 C CA . PHE A 1 71 ? -4.276 6.181 10.042 1.00 94.06 71 PHE A CA 1
ATOM 577 C C . PHE A 1 71 ? -5.015 5.149 10.904 1.00 94.06 71 PHE A C 1
ATOM 579 O O . PHE A 1 71 ? -5.483 5.462 12.005 1.00 94.06 71 PHE A O 1
ATOM 586 N N . ARG A 1 72 ? -5.066 3.893 10.446 1.00 93.62 72 ARG A N 1
ATOM 587 C CA . ARG A 1 72 ? -5.748 2.803 11.149 1.00 93.62 72 ARG A CA 1
ATOM 588 C C . ARG A 1 72 ? -5.152 2.590 12.539 1.00 93.62 72 ARG A C 1
ATOM 590 O O . ARG A 1 72 ? -5.884 2.532 13.525 1.00 93.62 72 ARG A O 1
ATOM 597 N N . LYS A 1 73 ? -3.819 2.538 12.630 1.00 91.75 73 LYS A N 1
ATOM 598 C CA . LYS A 1 73 ? -3.096 2.295 13.885 1.00 91.75 73 LYS A CA 1
ATOM 599 C C . LYS A 1 73 ? -3.198 3.462 14.866 1.00 91.75 73 LYS A C 1
ATOM 601 O O . LYS A 1 73 ? -3.380 3.236 16.060 1.00 91.75 73 LYS A O 1
ATOM 606 N N . LYS A 1 74 ? -3.068 4.703 14.386 1.00 92.12 74 LYS A N 1
ATOM 607 C CA . LYS A 1 74 ? -3.013 5.888 15.255 1.00 92.12 74 LYS A CA 1
ATOM 608 C C . LYS A 1 74 ? -4.386 6.428 15.644 1.00 92.12 74 LYS A C 1
ATOM 610 O O . LYS A 1 74 ? -4.503 6.961 16.745 1.00 92.12 74 LYS A O 1
ATOM 615 N N . ILE A 1 75 ? -5.388 6.312 14.774 1.00 91.94 75 ILE A N 1
ATOM 616 C CA . ILE A 1 75 ? -6.691 6.970 14.946 1.00 91.94 75 ILE A CA 1
ATOM 617 C C . ILE A 1 75 ? -7.801 5.933 15.106 1.00 91.94 75 ILE A C 1
ATOM 619 O O . ILE A 1 75 ? -8.460 5.907 16.145 1.00 91.94 75 ILE A O 1
ATOM 623 N N . LEU A 1 76 ? -7.997 5.061 14.114 1.00 88.69 76 LEU A N 1
ATOM 624 C CA . LEU A 1 76 ? -9.173 4.184 14.069 1.00 88.69 76 LEU A CA 1
ATOM 625 C C . LEU A 1 76 ? -9.198 3.170 15.222 1.00 88.69 76 LEU A C 1
ATOM 627 O O . LEU A 1 76 ? -10.187 3.075 15.943 1.00 88.69 76 LEU A O 1
ATOM 631 N N . LEU A 1 77 ? -8.083 2.475 15.466 1.00 87.94 77 LEU A N 1
ATOM 632 C CA . LEU A 1 77 ? -7.983 1.503 16.559 1.00 87.94 77 LEU A CA 1
ATOM 633 C C . LEU A 1 77 ? -8.040 2.153 17.947 1.00 87.94 77 LEU A C 1
ATOM 635 O O . LEU A 1 77 ? -8.474 1.508 18.895 1.00 87.94 77 LEU A O 1
ATOM 639 N N . LYS A 1 78 ? -7.635 3.425 18.086 1.00 88.81 78 LYS A N 1
ATOM 640 C CA . LYS A 1 78 ? -7.811 4.158 19.349 1.00 88.81 78 LYS A CA 1
ATOM 641 C C . LYS A 1 78 ? -9.281 4.464 19.622 1.00 88.81 78 LYS A C 1
ATOM 643 O O . LYS A 1 78 ? -9.690 4.397 20.773 1.00 88.81 78 LYS A O 1
ATOM 648 N N . LYS A 1 79 ? -10.062 4.779 18.582 1.00 84.88 79 LYS A N 1
ATOM 649 C CA . LYS A 1 79 ? -11.508 5.012 18.706 1.00 84.88 79 LYS A CA 1
ATOM 650 C C . LYS A 1 79 ? -12.274 3.732 19.052 1.00 84.88 79 LYS A C 1
ATOM 652 O O . LYS A 1 79 ? -13.188 3.807 19.848 1.00 84.88 79 LYS A O 1
ATOM 657 N N . LEU A 1 80 ? -11.861 2.581 18.515 1.00 81.69 80 LEU A N 1
ATOM 658 C CA . LEU A 1 80 ? -12.482 1.273 18.789 1.00 81.69 80 LEU A CA 1
ATOM 659 C C . LEU A 1 80 ? -12.157 0.676 20.170 1.00 81.69 80 LEU A C 1
ATOM 661 O O . LEU A 1 80 ? -12.840 -0.241 20.610 1.00 81.69 80 LEU A O 1
ATOM 665 N N . LYS A 1 81 ? -11.075 1.127 20.816 1.00 77.38 81 LYS A N 1
ATOM 666 C CA . LYS A 1 81 ? -10.664 0.675 22.160 1.00 77.38 81 LYS A CA 1
ATOM 667 C C . LYS A 1 81 ? -11.236 1.534 23.295 1.00 77.38 81 LYS A C 1
ATOM 669 O O . LYS A 1 81 ? -10.943 1.244 24.451 1.00 77.38 81 LYS A O 1
ATOM 674 N N . LYS A 1 82 ? -11.941 2.615 22.966 1.00 59.19 82 LYS A N 1
ATOM 675 C CA . LYS A 1 82 ? -12.490 3.587 23.914 1.00 59.19 82 LYS A CA 1
ATOM 676 C C . LYS A 1 82 ? -13.963 3.295 24.158 1.00 59.19 82 LYS A C 1
ATOM 678 O O . LYS A 1 82 ? -14.404 3.527 25.302 1.00 59.19 82 LYS A O 1
#

Radius of gyration: 18.19 Å; chains: 1; bounding box: 42×16×52 Å

Sequence (82 aa):
MRKMNEDFLLRKINEALLIMQIVFPIAGIFLTIMTIWLANTNQVNDIELYVIAGFSYGIFFFLLPLGIYIFRKKILLKKLKK

Organism: NCBI:txid260554

Foldseek 3Di:
DVVVVVLVVLVVVLVVLVVLLVVLLVVLVVVLVVVVVVCVVVVPPDPVVNVVSVVVSCCRRPVVSVVSVCCCVPPSVVVNVD

pLDDT: mean 89.39, std 8.24, range [57.44, 96.38]

Secondary structure (DSSP, 8-state):
-HHHHHHHHHHHHHHHHHHHHHHHHHHHHHHHHHHHHHHHHTT---HHHHHHHHHHHHIIIIIHHHHHHHHIIIIIHHHHT-